Protein AF-A0A537ENE4-F1 (afdb_monomer_lite)

Foldseek 3Di:
DVQPDDDDDDDDDDDPPQLDDDDDDPRCVRDDPPDDDDDDDDDDDDPVCVVVDDDDDFDADSSNHTDDCPDDDVVNVPPPDDDD

Structure (mmCIF, N/CA/C/O backbone):
data_AF-A0A537ENE4-F1
#
_entry.id   AF-A0A537ENE4-F1
#
loop_
_atom_site.group_PDB
_atom_site.id
_atom_site.type_symbol
_atom_site.label_atom_id
_atom_site.label_alt_id
_atom_site.label_comp_id
_atom_site.label_asym_id
_atom_site.label_entity_id
_atom_site.label_seq_id
_atom_site.pdbx_PDB_ins_code
_atom_site.Cartn_x
_atom_site.Cartn_y
_atom_site.Cartn_z
_atom_site.occupancy
_atom_site.B_iso_or_equiv
_atom_site.auth_seq_id
_atom_site.auth_comp_id
_atom_site.auth_asym_id
_atom_site.auth_atom_id
_atom_site.pdbx_PDB_model_num
ATOM 1 N N . ILE A 1 1 ? -8.093 8.630 -0.471 1.00 82.75 1 ILE A N 1
ATOM 2 C CA . ILE A 1 1 ? -9.390 8.876 -1.142 1.00 82.75 1 ILE A CA 1
ATOM 3 C C . ILE A 1 1 ? -10.151 9.922 -0.352 1.00 82.75 1 ILE A C 1
ATOM 5 O O . ILE A 1 1 ? -10.338 11.005 -0.880 1.00 82.75 1 ILE A O 1
ATOM 9 N N . THR A 1 2 ? -10.463 9.659 0.914 1.00 95.69 2 THR A N 1
ATOM 10 C CA . THR A 1 2 ? -11.258 10.552 1.771 1.00 95.69 2 THR A CA 1
ATOM 11 C C . THR A 1 2 ? -10.719 11.982 1.877 1.00 95.69 2 THR A C 1
ATOM 13 O O . THR A 1 2 ? -11.469 12.932 1.686 1.00 95.69 2 THR A O 1
ATOM 16 N N . THR A 1 3 ? -9.418 12.151 2.135 1.00 95.00 3 THR A N 1
ATOM 17 C CA . THR A 1 3 ? -8.821 13.474 2.415 1.00 95.00 3 THR A CA 1
ATOM 18 C C . THR A 1 3 ? -8.176 14.148 1.202 1.00 95.00 3 THR A C 1
ATOM 20 O O . THR A 1 3 ? -7.894 15.340 1.234 1.00 95.00 3 THR A O 1
ATOM 23 N N . GLY A 1 4 ? -7.883 13.393 0.139 1.00 95.88 4 GLY A N 1
ATOM 24 C CA . GLY A 1 4 ? -7.093 13.865 -1.008 1.00 95.88 4 GLY A CA 1
ATOM 25 C C . GLY A 1 4 ? -5.586 14.047 -0.747 1.00 95.88 4 GLY A C 1
ATOM 26 O O . GLY A 1 4 ? -4.839 14.268 -1.702 1.00 95.88 4 GLY A O 1
ATOM 27 N N . ASP A 1 5 ? -5.120 13.905 0.498 1.00 96.56 5 ASP A N 1
ATOM 28 C CA . ASP A 1 5 ? -3.708 14.065 0.857 1.00 96.56 5 ASP A CA 1
ATOM 29 C C . ASP A 1 5 ? -2.807 13.013 0.182 1.00 96.56 5 ASP A C 1
ATOM 31 O O . ASP A 1 5 ? -3.197 11.864 -0.057 1.00 96.56 5 ASP A O 1
ATOM 35 N N . ARG A 1 6 ? -1.563 13.410 -0.116 1.00 96.94 6 ARG A N 1
ATOM 36 C CA . ARG A 1 6 ? -0.549 12.564 -0.764 1.00 96.94 6 ARG A CA 1
ATOM 37 C C . ARG A 1 6 ? 0.772 12.658 -0.015 1.00 96.94 6 ARG A C 1
ATOM 39 O O . ARG A 1 6 ? 1.268 13.752 0.239 1.00 96.94 6 ARG A O 1
ATOM 46 N N . PHE A 1 7 ? 1.358 11.513 0.307 1.00 96.50 7 PHE A N 1
ATOM 47 C CA . PHE A 1 7 ? 2.665 11.422 0.951 1.00 96.50 7 PHE A CA 1
ATOM 48 C C . PHE A 1 7 ? 3.348 10.103 0.582 1.00 96.50 7 PHE A C 1
ATOM 50 O O . PHE A 1 7 ? 2.700 9.169 0.111 1.00 96.50 7 PHE A O 1
ATOM 57 N N . SER A 1 8 ? 4.655 10.033 0.825 1.00 97.31 8 SER A N 1
ATOM 58 C CA . SER A 1 8 ? 5.473 8.839 0.605 1.00 97.31 8 SER A CA 1
ATOM 59 C C . SER A 1 8 ? 6.108 8.408 1.921 1.00 97.31 8 SER A C 1
ATOM 61 O O . SER A 1 8 ? 6.598 9.240 2.681 1.00 97.31 8 SER A O 1
ATOM 63 N N . THR A 1 9 ? 6.090 7.108 2.195 1.00 96.62 9 THR A N 1
ATOM 64 C CA . THR A 1 9 ? 6.726 6.495 3.367 1.00 96.62 9 THR A CA 1
ATOM 65 C C . THR A 1 9 ? 7.061 5.033 3.059 1.00 96.62 9 THR A C 1
ATOM 67 O O . THR A 1 9 ? 6.845 4.571 1.938 1.00 96.62 9 THR A O 1
ATOM 70 N N . TYR A 1 10 ? 7.594 4.305 4.035 1.00 96.69 10 TYR A N 1
ATOM 71 C CA . 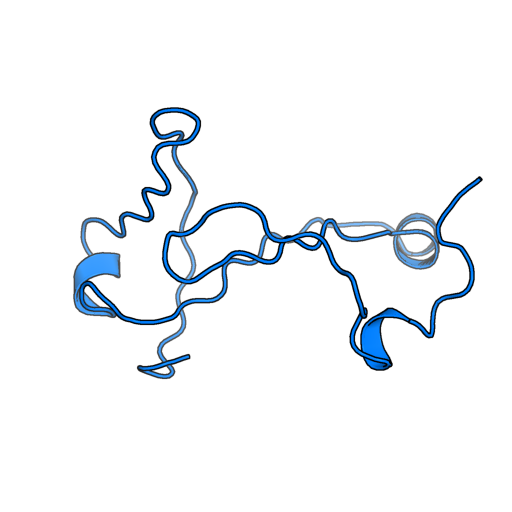TYR A 1 10 ? 7.935 2.890 3.923 1.00 96.69 10 TYR A CA 1
ATOM 72 C C . TYR A 1 10 ? 6.939 2.003 4.682 1.00 96.69 10 TYR A C 1
ATOM 74 O O . TYR A 1 10 ? 6.281 2.440 5.627 1.00 96.69 10 TYR A O 1
ATOM 82 N N . ALA A 1 11 ? 6.825 0.743 4.258 1.00 97.06 11 ALA A N 1
ATOM 83 C CA . ALA A 1 11 ? 5.977 -0.253 4.905 1.00 97.06 11 ALA A CA 1
ATOM 84 C C . ALA A 1 11 ? 6.764 -1.042 5.962 1.00 97.06 11 ALA A C 1
ATOM 86 O O . ALA A 1 11 ? 7.916 -1.412 5.738 1.00 97.06 11 ALA A O 1
ATOM 87 N N . LEU A 1 12 ? 6.113 -1.341 7.086 1.00 96.38 12 LEU A N 1
ATOM 88 C CA . LEU A 1 12 ? 6.605 -2.254 8.117 1.00 96.38 12 LEU A CA 1
ATOM 89 C C . LEU A 1 12 ? 5.672 -3.468 8.216 1.00 96.38 12 LEU A C 1
ATOM 91 O O . LEU A 1 12 ? 4.466 -3.322 7.997 1.00 96.38 12 LEU A O 1
ATOM 95 N N . PRO A 1 13 ? 6.196 -4.666 8.531 1.00 96.75 13 PRO A N 1
ATOM 96 C CA . PRO A 1 13 ? 5.366 -5.847 8.705 1.00 96.75 13 PRO A CA 1
ATOM 97 C C . PRO A 1 13 ? 4.458 -5.701 9.931 1.00 96.75 13 PRO A C 1
ATOM 99 O O . PRO A 1 13 ? 4.873 -5.213 10.980 1.00 96.75 13 PRO A O 1
ATOM 102 N N . ALA A 1 14 ? 3.227 -6.184 9.792 1.00 96.06 14 ALA A N 1
ATOM 103 C CA . ALA A 1 14 ? 2.261 -6.326 10.874 1.00 96.06 14 ALA A CA 1
ATOM 104 C C . ALA A 1 14 ? 1.867 -7.801 11.031 1.00 96.06 14 ALA A C 1
ATOM 106 O O . ALA A 1 14 ? 2.223 -8.651 10.206 1.00 96.06 14 ALA A O 1
ATOM 107 N N . GLU A 1 15 ? 1.112 -8.112 12.083 1.00 97.56 15 GLU A N 1
ATOM 108 C CA . GLU A 1 15 ? 0.616 -9.464 12.318 1.00 97.56 15 GLU A CA 1
ATOM 109 C C . GLU A 1 15 ? -0.184 -9.984 11.110 1.00 97.56 15 GLU A C 1
ATOM 111 O O . GLU A 1 15 ? -1.078 -9.318 10.572 1.00 97.56 15 GLU A O 1
ATOM 116 N N . ARG A 1 16 ? 0.141 -11.201 10.664 1.00 95.56 16 ARG A N 1
ATOM 117 C CA . ARG A 1 16 ? -0.460 -11.814 9.477 1.00 95.56 16 ARG A CA 1
ATOM 118 C C . ARG A 1 16 ? -1.968 -12.014 9.679 1.00 95.56 16 ARG A C 1
ATOM 120 O O . ARG A 1 16 ? -2.383 -12.599 10.669 1.00 95.56 16 ARG A O 1
ATOM 127 N N . ARG A 1 17 ? -2.777 -11.637 8.678 1.00 93.62 17 ARG A N 1
ATOM 128 C CA . ARG A 1 17 ? -4.262 -11.701 8.683 1.00 93.62 17 ARG A CA 1
ATOM 129 C C . ARG A 1 17 ? -4.961 -10.759 9.678 1.00 93.62 17 ARG A C 1
ATOM 131 O O . ARG A 1 17 ? -6.179 -10.836 9.789 1.00 93.62 17 ARG A O 1
ATOM 138 N N . SER A 1 18 ? -4.241 -9.848 10.333 1.00 96.50 18 SER A N 1
ATOM 139 C CA . SER A 1 18 ? -4.847 -8.861 11.242 1.00 96.50 18 SER A CA 1
ATOM 140 C C . SER A 1 18 ? -5.726 -7.822 10.532 1.00 96.50 18 SER A C 1
ATOM 142 O O . SER A 1 18 ? -6.635 -7.272 11.143 1.00 96.50 18 SER A O 1
ATOM 144 N N . GLY A 1 19 ? -5.457 -7.536 9.251 1.00 94.88 19 GLY A N 1
ATOM 145 C CA . GLY A 1 19 ? -6.101 -6.433 8.525 1.00 94.88 19 GLY A CA 1
ATOM 146 C C . GLY A 1 19 ? -5.625 -5.047 8.981 1.00 94.88 19 GLY A C 1
ATOM 147 O O . GLY A 1 19 ? -6.219 -4.037 8.610 1.00 94.88 19 GLY A O 1
ATOM 148 N N . VAL A 1 20 ? -4.563 -4.974 9.789 1.00 96.00 20 VAL A N 1
ATOM 149 C CA . VAL A 1 20 ? -4.047 -3.706 10.309 1.00 96.00 20 VAL A CA 1
ATOM 150 C C . VAL A 1 20 ? -3.405 -2.886 9.195 1.00 96.00 20 VAL A C 1
ATOM 152 O O . VAL A 1 20 ? -2.476 -3.335 8.526 1.00 96.00 20 VAL A O 1
ATOM 155 N N . ILE A 1 21 ? -3.869 -1.645 9.074 1.00 96.62 21 ILE A N 1
ATOM 156 C CA . ILE A 1 21 ? -3.221 -0.563 8.337 1.00 96.62 21 ILE A CA 1
ATOM 157 C C . ILE A 1 21 ? -3.020 0.576 9.334 1.00 96.62 21 ILE A C 1
ATOM 159 O O . ILE A 1 21 ? -3.984 1.204 9.766 1.00 96.62 21 ILE A O 1
ATOM 163 N N . ALA A 1 22 ? -1.771 0.806 9.733 1.00 95.44 22 ALA A N 1
ATOM 164 C CA . ALA A 1 22 ? -1.417 1.813 10.727 1.00 95.44 22 ALA A CA 1
ATOM 165 C C . ALA A 1 22 ? -0.470 2.849 10.118 1.00 95.44 22 ALA A C 1
ATOM 167 O O . ALA A 1 22 ? 0.620 2.516 9.649 1.00 95.44 22 ALA A O 1
ATOM 168 N N . LEU A 1 23 ? -0.894 4.111 10.140 1.00 96.00 23 LEU A N 1
ATOM 169 C CA . LEU A 1 23 ? -0.073 5.251 9.754 1.00 96.00 23 LEU A CA 1
ATOM 170 C C . LEU A 1 23 ? 0.423 5.940 11.021 1.00 96.00 23 LEU A C 1
ATOM 172 O O . LEU A 1 23 ? -0.367 6.426 11.823 1.00 96.00 23 LEU A O 1
ATOM 176 N N . ASN A 1 24 ? 1.742 5.958 11.194 1.00 93.38 24 ASN A N 1
ATOM 177 C CA . ASN A 1 24 ? 2.395 6.425 12.413 1.00 93.38 24 ASN A CA 1
ATOM 178 C C . ASN A 1 24 ? 3.110 7.766 12.194 1.00 93.38 24 ASN A C 1
ATOM 180 O O . ASN A 1 24 ? 3.410 8.166 11.064 1.00 93.38 24 ASN A O 1
ATOM 184 N N . GLY A 1 25 ? 3.426 8.451 13.295 1.00 95.12 25 GLY A N 1
ATOM 185 C CA . GLY A 1 25 ? 4.237 9.670 13.283 1.00 95.12 25 GLY A CA 1
ATOM 186 C C . GLY A 1 25 ? 3.636 10.777 12.413 1.00 95.12 25 GLY A C 1
ATOM 187 O O . GLY A 1 25 ? 2.444 11.067 12.490 1.00 95.12 25 GLY A O 1
ATOM 188 N N . ALA A 1 26 ? 4.454 11.402 11.563 1.00 95.12 26 ALA A N 1
ATOM 189 C CA . ALA A 1 26 ? 4.016 12.510 10.712 1.00 95.12 26 ALA A CA 1
ATOM 190 C C . ALA A 1 26 ? 2.876 12.133 9.745 1.00 95.12 26 ALA A C 1
ATOM 192 O O . ALA A 1 26 ? 2.041 12.985 9.444 1.00 95.12 26 ALA A O 1
ATOM 193 N N . ALA A 1 27 ? 2.805 10.871 9.301 1.00 94.88 27 ALA A N 1
ATOM 194 C CA . ALA A 1 27 ? 1.734 10.396 8.424 1.00 94.88 27 ALA A CA 1
ATOM 195 C C . ALA A 1 27 ? 0.370 10.365 9.134 1.00 94.88 27 ALA A C 1
ATOM 197 O O . ALA A 1 27 ? -0.645 10.648 8.506 1.00 94.88 27 ALA A O 1
ATOM 198 N N . ALA A 1 28 ? 0.342 10.125 10.452 1.00 94.94 28 ALA A N 1
ATOM 199 C CA . ALA A 1 28 ? -0.889 10.141 11.249 1.00 94.94 28 ALA A CA 1
ATOM 200 C C . ALA A 1 28 ? -1.574 11.520 11.273 1.00 94.94 28 ALA A C 1
ATOM 202 O O . ALA A 1 28 ? -2.758 11.622 11.562 1.00 94.94 28 ALA A O 1
ATOM 203 N N . ARG A 1 29 ? -0.848 12.600 10.950 1.00 94.81 29 ARG A N 1
ATOM 204 C CA . ARG A 1 29 ? -1.407 13.962 10.873 1.00 94.81 29 ARG A CA 1
ATOM 205 C C . ARG A 1 29 ? -2.174 14.237 9.574 1.00 94.81 29 ARG A C 1
ATOM 207 O O . ARG A 1 29 ? -2.737 15.318 9.438 1.00 94.81 29 ARG A O 1
ATOM 214 N N . LYS A 1 30 ? -2.127 13.317 8.606 1.00 94.69 30 LYS A N 1
ATOM 215 C CA . LYS A 1 30 ? -2.682 13.460 7.245 1.00 94.69 30 LYS A CA 1
ATOM 216 C C . LYS A 1 30 ? -3.942 12.625 7.002 1.00 94.69 30 L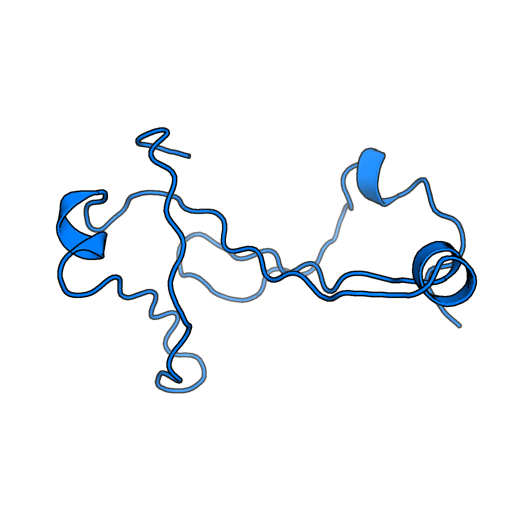YS A C 1
ATOM 218 O O . LYS A 1 30 ? -4.558 12.719 5.946 1.00 94.69 30 LYS A O 1
ATOM 223 N N . VAL A 1 31 ? -4.289 11.778 7.965 1.00 95.31 31 VAL A N 1
ATOM 224 C CA . VAL A 1 31 ? -5.399 10.825 7.898 1.00 95.31 31 VAL A CA 1
ATOM 225 C C . VAL A 1 31 ? -6.000 10.639 9.287 1.00 95.31 31 VAL A C 1
ATOM 227 O O . VAL A 1 31 ? -5.378 11.000 10.285 1.00 95.31 31 VAL A O 1
ATOM 230 N N . GLN A 1 32 ? -7.176 10.035 9.363 1.00 95.50 32 GLN A N 1
ATOM 231 C CA . GLN A 1 32 ? -7.811 9.565 10.590 1.00 95.50 32 GLN A CA 1
ATOM 232 C C . GLN A 1 32 ? -8.196 8.080 10.463 1.00 95.50 32 GLN A C 1
ATOM 234 O O . GLN A 1 32 ? -8.353 7.575 9.348 1.00 95.50 32 GLN A O 1
ATOM 239 N N . PRO A 1 33 ? -8.351 7.341 11.582 1.00 94.56 33 PRO A N 1
ATOM 240 C CA . PRO A 1 33 ? -8.922 5.998 11.542 1.00 94.56 33 PRO A CA 1
ATOM 241 C C . PRO A 1 33 ? -10.275 5.992 10.818 1.00 94.56 33 PRO A C 1
ATOM 243 O O . PRO A 1 33 ? -11.155 6.784 11.142 1.00 94.56 33 PRO A O 1
ATOM 246 N N . GLY A 1 34 ? -10.432 5.089 9.848 1.00 93.56 34 GLY A N 1
ATOM 247 C CA . GLY A 1 34 ? -11.620 5.001 8.991 1.00 93.56 34 GLY A CA 1
ATOM 248 C C . GLY A 1 34 ? -11.467 5.663 7.619 1.00 93.56 34 GLY A C 1
ATOM 249 O O . GLY A 1 34 ? -12.274 5.387 6.736 1.00 93.56 34 GLY A O 1
ATOM 250 N N . ASP A 1 35 ? -10.423 6.467 7.397 1.00 96.25 35 ASP A N 1
ATOM 251 C CA . ASP A 1 35 ? -10.142 7.009 6.068 1.00 96.25 35 ASP A CA 1
ATOM 252 C C . ASP A 1 35 ? -9.736 5.913 5.076 1.00 96.25 35 ASP A C 1
ATOM 254 O O . ASP A 1 35 ? -8.899 5.051 5.359 1.00 96.25 35 ASP A O 1
ATOM 258 N N . GLU A 1 36 ? -10.260 6.011 3.856 1.00 96.81 36 GLU A N 1
ATOM 259 C CA . GLU A 1 36 ? -9.863 5.149 2.753 1.00 96.81 36 GL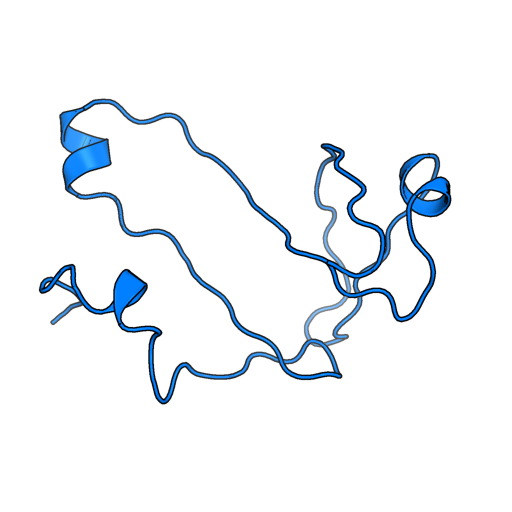U A CA 1
ATOM 260 C C . GLU A 1 36 ? -8.593 5.680 2.082 1.00 96.81 36 GLU A C 1
ATOM 262 O O . GLU A 1 36 ? -8.517 6.829 1.611 1.00 96.81 36 GLU A O 1
ATOM 267 N N . ILE A 1 37 ? -7.596 4.806 1.961 1.00 96.25 37 ILE A N 1
ATOM 268 C CA . ILE A 1 37 ? -6.305 5.110 1.341 1.00 96.25 37 ILE A CA 1
ATOM 269 C C . ILE A 1 37 ? -5.981 4.133 0.208 1.00 96.25 37 ILE A C 1
ATOM 271 O O . ILE A 1 37 ? -6.511 3.029 0.137 1.00 96.25 37 ILE A O 1
ATOM 275 N N . ILE A 1 38 ? -5.076 4.550 -0.678 1.00 96.75 38 ILE A N 1
ATOM 276 C CA . ILE A 1 38 ? -4.492 3.698 -1.719 1.00 96.75 38 ILE A CA 1
ATOM 277 C C . ILE A 1 38 ? -2.997 3.604 -1.429 1.00 96.75 38 ILE A C 1
ATOM 279 O O . ILE A 1 38 ? -2.336 4.633 -1.288 1.00 96.75 38 ILE A O 1
ATOM 283 N N . ILE A 1 39 ? -2.467 2.383 -1.358 1.00 97.06 39 ILE A N 1
ATOM 284 C CA . ILE A 1 39 ? -1.035 2.130 -1.172 1.00 97.06 39 ILE A CA 1
ATOM 285 C C . ILE A 1 39 ? -0.444 1.701 -2.514 1.00 97.06 39 ILE A C 1
ATOM 287 O O . ILE A 1 39 ? -0.914 0.746 -3.130 1.00 97.06 39 ILE A O 1
ATOM 291 N N . THR A 1 40 ? 0.601 2.395 -2.959 1.00 97.06 40 THR A N 1
ATOM 292 C CA . THR A 1 40 ? 1.313 2.091 -4.206 1.00 97.06 40 THR A CA 1
ATOM 293 C C . THR A 1 40 ? 2.795 1.894 -3.937 1.00 97.06 40 THR A C 1
ATOM 295 O O . THR A 1 40 ? 3.398 2.681 -3.210 1.00 97.06 40 THR A O 1
ATOM 298 N N . ALA A 1 41 ? 3.386 0.892 -4.580 1.00 96.88 41 ALA A N 1
ATOM 299 C CA . ALA A 1 41 ? 4.827 0.700 -4.640 1.00 96.88 41 ALA A CA 1
ATOM 300 C C . ALA A 1 41 ? 5.274 0.735 -6.104 1.00 96.88 41 ALA A C 1
ATOM 302 O O . ALA A 1 41 ? 4.552 0.273 -6.990 1.00 96.88 41 ALA A O 1
ATOM 303 N N . PHE A 1 42 ? 6.459 1.286 -6.342 1.00 95.56 42 PHE A N 1
ATOM 304 C CA . PHE A 1 42 ? 7.024 1.468 -7.673 1.00 95.56 42 PHE A CA 1
ATOM 305 C C . PHE A 1 42 ? 8.333 0.702 -7.790 1.00 95.56 42 PHE A C 1
ATOM 307 O O . PHE A 1 42 ? 9.041 0.510 -6.801 1.00 95.56 42 PHE A O 1
ATOM 314 N N . VAL A 1 43 ? 8.648 0.281 -9.009 1.00 95.88 43 VAL A N 1
ATOM 315 C CA . VAL A 1 43 ? 9.918 -0.355 -9.347 1.00 95.88 43 VAL A CA 1
ATOM 316 C C . VAL A 1 43 ? 10.450 0.316 -10.609 1.00 95.88 43 VAL A C 1
ATOM 318 O O . VAL A 1 43 ? 9.665 0.703 -11.478 1.00 95.88 43 VAL A O 1
ATOM 321 N N . SER A 1 44 ? 11.765 0.468 -10.702 1.00 96.94 44 SER A N 1
ATOM 322 C CA . SER A 1 44 ? 12.413 0.918 -11.932 1.00 96.94 44 SER A CA 1
ATOM 323 C C . SER A 1 44 ? 12.667 -0.289 -12.821 1.00 96.94 44 SER A C 1
ATOM 325 O O . SER A 1 44 ? 13.219 -1.282 -12.354 1.00 96.94 44 SER A O 1
ATOM 327 N N . LEU A 1 45 ? 12.271 -0.187 -14.084 1.00 95.50 45 LEU A N 1
ATOM 328 C CA . LEU A 1 45 ? 12.451 -1.214 -15.105 1.00 95.50 45 LEU A CA 1
ATOM 329 C C . LEU A 1 45 ? 13.089 -0.577 -16.330 1.00 95.50 45 LEU A C 1
ATOM 331 O O . LEU A 1 45 ? 12.874 0.609 -16.597 1.00 95.50 45 LEU A O 1
ATOM 335 N N . ASN A 1 46 ? 13.830 -1.367 -17.097 1.00 97.38 46 ASN A N 1
ATOM 336 C CA . ASN A 1 46 ? 14.151 -0.964 -18.459 1.00 97.38 46 ASN A CA 1
ATOM 337 C C . ASN A 1 46 ? 12.918 -1.102 -19.371 1.00 97.38 46 ASN A C 1
ATOM 339 O O . ASN A 1 46 ? 11.899 -1.684 -18.999 1.00 97.38 46 ASN A O 1
ATOM 343 N N . GLU A 1 47 ? 13.006 -0.559 -20.583 1.00 95.75 47 GLU A N 1
ATOM 344 C CA . GLU A 1 47 ? 11.892 -0.534 -21.537 1.00 95.75 47 GLU A CA 1
ATOM 345 C C . GLU A 1 47 ? 11.341 -1.936 -21.849 1.00 95.75 47 GLU A C 1
ATOM 347 O O . GLU A 1 47 ? 10.135 -2.163 -21.751 1.00 95.75 47 GLU A O 1
ATOM 352 N N . LYS A 1 48 ? 12.224 -2.909 -22.113 1.00 95.12 48 LYS A N 1
ATOM 353 C CA . LYS A 1 48 ? 11.832 -4.292 -22.438 1.00 95.12 48 LYS A CA 1
ATOM 354 C C . LYS A 1 48 ? 11.130 -4.988 -21.270 1.00 95.12 48 LYS A C 1
ATOM 356 O O . LYS A 1 48 ? 10.182 -5.748 -21.471 1.00 95.12 48 LYS A O 1
ATOM 361 N N . GLU A 1 49 ? 11.592 -4.739 -20.04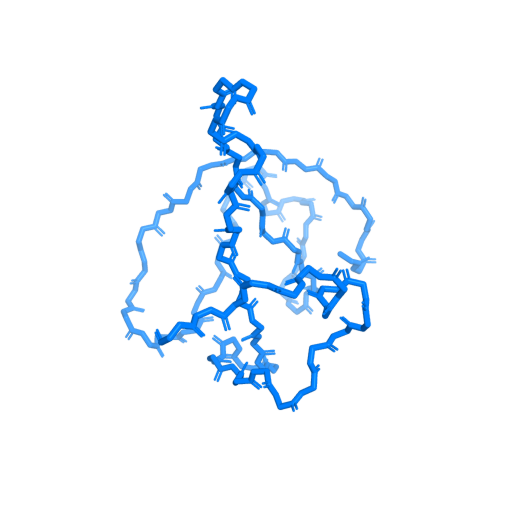8 1.00 93.81 49 GLU A N 1
ATOM 362 C CA . GLU A 1 49 ? 10.960 -5.232 -18.822 1.00 93.81 49 GLU A CA 1
ATOM 363 C C . GLU A 1 49 ? 9.594 -4.571 -18.592 1.00 93.81 49 GLU A C 1
ATOM 365 O O . GLU A 1 49 ? 8.634 -5.252 -18.230 1.00 93.81 49 GLU A O 1
ATOM 370 N N . ALA A 1 50 ? 9.483 -3.263 -18.838 1.00 92.31 50 ALA A N 1
ATOM 371 C CA . ALA A 1 50 ? 8.256 -2.496 -18.644 1.00 92.31 50 ALA A CA 1
ATOM 372 C C . ALA A 1 50 ? 7.126 -2.922 -19.597 1.00 92.31 50 ALA A C 1
ATOM 374 O O . ALA A 1 50 ? 5.963 -2.952 -19.187 1.00 92.31 50 ALA A O 1
ATOM 375 N N . GLU A 1 51 ? 7.448 -3.306 -20.837 1.00 90.81 51 GLU A N 1
ATOM 376 C CA . GLU A 1 51 ? 6.482 -3.857 -21.803 1.00 90.81 51 GLU A CA 1
ATOM 377 C C . GLU A 1 51 ? 5.757 -5.102 -21.270 1.00 90.81 51 GLU A C 1
ATOM 379 O O . GLU A 1 51 ? 4.565 -5.297 -21.522 1.00 90.81 51 GLU A O 1
ATOM 384 N N . HIS A 1 52 ? 6.475 -5.924 -20.504 1.00 90.25 52 HIS A N 1
ATOM 385 C CA . HIS A 1 52 ? 6.003 -7.210 -19.992 1.00 90.25 52 HIS A CA 1
ATOM 386 C C . HIS A 1 52 ? 5.652 -7.169 -18.499 1.00 90.25 52 HIS A C 1
ATOM 388 O O . HIS A 1 52 ? 5.286 -8.193 -17.918 1.00 90.25 52 HIS A O 1
ATOM 394 N N . TRP A 1 53 ? 5.746 -6.001 -17.861 1.00 90.56 53 TRP A N 1
ATOM 395 C CA . TRP A 1 53 ? 5.495 -5.861 -16.435 1.00 90.56 53 TRP A CA 1
ATOM 396 C C . TRP A 1 53 ? 4.020 -6.070 -16.095 1.00 90.56 53 TRP A C 1
ATOM 398 O O . TRP A 1 53 ? 3.131 -5.404 -16.634 1.00 90.56 53 TRP A O 1
ATOM 408 N N . ASN A 1 54 ? 3.772 -6.957 -15.131 1.00 87.19 54 ASN A N 1
ATOM 409 C CA . ASN A 1 54 ? 2.447 -7.192 -14.578 1.00 87.19 54 ASN A CA 1
ATOM 410 C C . ASN A 1 54 ? 2.404 -6.752 -13.104 1.00 87.19 54 ASN A C 1
ATOM 412 O O . ASN A 1 54 ? 2.978 -7.434 -12.247 1.00 87.19 54 ASN A O 1
ATOM 416 N N . PRO A 1 55 ? 1.747 -5.627 -12.774 1.00 89.31 55 PRO A N 1
ATOM 417 C CA . PRO A 1 55 ? 1.661 -5.166 -11.399 1.00 89.31 55 PRO A CA 1
ATOM 418 C C . PRO A 1 55 ? 0.803 -6.114 -10.559 1.00 89.31 55 PRO A C 1
ATOM 420 O O . PRO A 1 55 ? -0.228 -6.625 -10.999 1.00 89.31 55 PRO A O 1
ATOM 423 N N . LYS A 1 56 ? 1.191 -6.299 -9.297 1.00 89.19 56 LYS A N 1
ATOM 424 C CA . LYS A 1 56 ? 0.337 -6.975 -8.319 1.00 89.19 56 LYS A CA 1
ATOM 425 C C . LYS A 1 56 ? -0.741 -6.005 -7.860 1.00 89.19 56 LYS A C 1
ATOM 427 O O . LYS A 1 56 ? -0.431 -4.975 -7.266 1.00 89.19 56 LYS A O 1
ATOM 432 N N . ILE A 1 57 ? -1.996 -6.350 -8.128 1.00 89.88 57 ILE A N 1
ATOM 433 C CA . ILE A 1 57 ? -3.156 -5.547 -7.746 1.00 89.88 57 ILE A CA 1
ATOM 434 C C . ILE A 1 57 ? -3.939 -6.319 -6.691 1.00 89.88 57 ILE A C 1
ATOM 436 O O . ILE A 1 57 ? -4.346 -7.457 -6.917 1.00 89.88 57 ILE A O 1
ATOM 440 N N . VAL A 1 58 ? -4.125 -5.697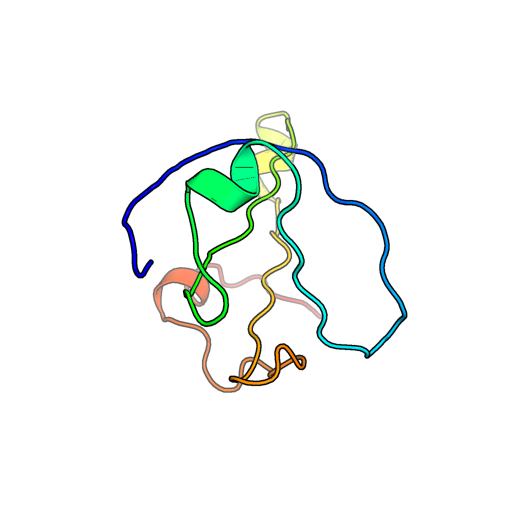 -5.531 1.00 91.06 58 VAL A N 1
ATOM 441 C CA . VAL A 1 58 ? -4.818 -6.287 -4.387 1.00 91.06 58 VAL A CA 1
ATOM 442 C C . VAL A 1 58 ? -6.018 -5.418 -4.053 1.00 91.06 58 VAL A C 1
ATOM 444 O O . VAL A 1 58 ? -5.866 -4.233 -3.773 1.00 91.06 58 VAL A O 1
ATOM 447 N N . PHE A 1 59 ? -7.198 -6.029 -4.073 1.00 92.25 59 PHE A N 1
ATOM 448 C CA . PHE A 1 59 ? -8.419 -5.430 -3.553 1.00 92.25 59 PHE A CA 1
ATOM 449 C C . PHE A 1 59 ? -8.725 -6.025 -2.188 1.00 92.25 59 PHE A C 1
ATOM 451 O O . PHE A 1 59 ? -8.426 -7.195 -1.921 1.00 92.25 59 PHE A O 1
A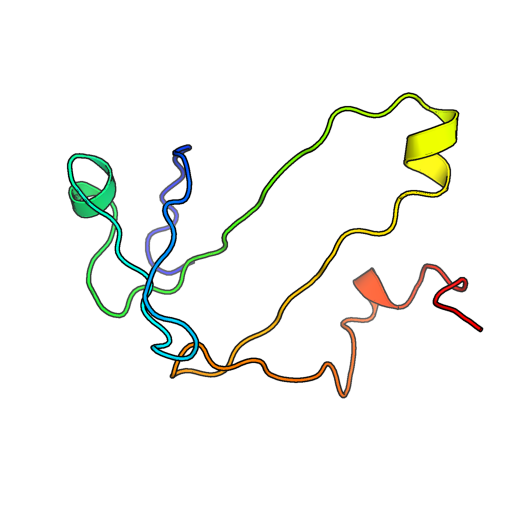TOM 458 N N . VAL A 1 60 ? -9.328 -5.211 -1.332 1.00 94.25 60 VAL A N 1
ATOM 459 C CA . VAL A 1 60 ? -9.734 -5.617 0.007 1.00 94.25 60 VAL A CA 1
ATOM 460 C C . VAL A 1 60 ? -11.185 -5.238 0.279 1.00 94.25 60 VAL A C 1
ATOM 462 O O . VAL A 1 60 ? -11.766 -4.427 -0.443 1.00 94.25 60 VAL A O 1
ATOM 465 N N . ASP A 1 61 ? -11.780 -5.888 1.273 1.00 93.69 61 ASP A N 1
ATOM 466 C CA . ASP A 1 61 ? -13.064 -5.497 1.854 1.00 93.69 61 ASP A CA 1
ATOM 467 C C . ASP A 1 61 ? -12.897 -4.385 2.909 1.00 93.69 61 ASP A C 1
ATOM 469 O O . ASP A 1 61 ? -11.786 -3.942 3.209 1.00 93.69 61 ASP A O 1
ATOM 473 N N . GLU A 1 62 ? -14.007 -3.954 3.506 1.00 94.00 62 GLU A N 1
ATOM 474 C CA . GLU A 1 62 ? -14.059 -2.948 4.575 1.00 94.00 62 GLU A CA 1
ATOM 475 C C . GLU A 1 62 ? -13.320 -3.354 5.866 1.00 94.00 62 GLU A C 1
ATOM 477 O O . GLU A 1 62 ? -13.138 -2.541 6.770 1.00 94.00 62 GLU A O 1
ATOM 482 N N . LYS A 1 63 ? -12.879 -4.614 5.966 1.00 94.88 63 LYS A N 1
ATOM 483 C CA . LYS A 1 63 ? -12.073 -5.156 7.069 1.00 94.88 63 LYS A CA 1
ATOM 484 C C . LYS A 1 63 ? -10.626 -5.417 6.644 1.00 94.88 63 LYS A C 1
ATOM 486 O O . LYS A 1 63 ? -9.917 -6.156 7.332 1.00 94.88 63 LYS A O 1
ATOM 491 N N . ASN A 1 64 ? -10.185 -4.839 5.524 1.00 96.38 64 ASN A N 1
ATOM 492 C CA . ASN A 1 64 ? -8.857 -5.012 4.936 1.00 96.38 64 ASN A CA 1
ATOM 493 C C . ASN A 1 64 ? -8.497 -6.479 4.629 1.00 96.38 64 ASN A C 1
ATOM 495 O O . ASN A 1 64 ? -7.322 -6.859 4.626 1.00 96.38 64 ASN A O 1
ATOM 499 N N . ARG A 1 65 ? -9.492 -7.334 4.373 1.00 94.88 65 ARG A N 1
ATOM 500 C CA . ARG A 1 65 ? -9.277 -8.731 3.977 1.00 94.88 65 ARG A CA 1
ATOM 501 C C . ARG A 1 65 ? -9.250 -8.832 2.465 1.00 94.88 65 ARG A C 1
ATOM 503 O O . ARG A 1 65 ? -9.986 -8.132 1.780 1.00 94.88 65 ARG A O 1
ATOM 510 N N . PHE A 1 66 ? -8.416 -9.729 1.945 1.00 91.00 66 PHE A N 1
ATOM 511 C CA . PHE A 1 66 ? -8.296 -9.948 0.506 1.00 91.00 66 PHE A CA 1
ATOM 512 C C . PHE A 1 66 ? -9.654 -10.263 -0.130 1.00 91.00 66 PHE A C 1
ATOM 514 O O . PHE A 1 66 ? -10.323 -11.221 0.261 1.00 91.00 66 PHE A O 1
ATOM 521 N N . LYS A 1 67 ? -10.012 -9.488 -1.153 1.00 89.31 67 LYS A N 1
ATOM 522 C CA . LYS A 1 67 ? -11.205 -9.687 -1.967 1.00 89.31 67 LYS A CA 1
ATOM 523 C C . LYS A 1 67 ? -10.774 -10.081 -3.382 1.00 89.31 67 LYS A C 1
ATOM 525 O O . LYS A 1 67 ? -10.187 -9.251 -4.082 1.00 89.31 67 LYS A O 1
ATOM 530 N N . PRO A 1 68 ? -11.047 -11.322 -3.826 1.00 78.94 68 PRO A N 1
ATOM 531 C CA . PRO A 1 68 ? -10.748 -11.742 -5.187 1.00 78.94 68 PRO A CA 1
ATOM 532 C C . PRO A 1 68 ? -11.431 -10.833 -6.210 1.00 78.94 68 PRO A C 1
ATOM 534 O O . PRO A 1 68 ? -12.587 -10.435 -6.043 1.00 78.94 68 PRO A O 1
ATOM 537 N N . LEU A 1 69 ? -10.725 -10.542 -7.300 1.00 69.50 69 LEU A N 1
ATOM 538 C CA . LEU A 1 69 ? -11.299 -9.863 -8.454 1.00 69.50 69 LEU A CA 1
ATOM 539 C C . LEU A 1 69 ? -12.276 -10.806 -9.158 1.00 69.50 69 LEU A C 1
ATOM 541 O O . LEU A 1 69 ? -11.869 -11.626 -9.972 1.00 69.50 69 LEU A O 1
ATOM 545 N N . THR A 1 70 ? -13.569 -10.693 -8.857 1.00 64.50 70 THR A N 1
ATOM 546 C CA . THR A 1 70 ? -14.609 -11.377 -9.644 1.00 64.50 70 THR A CA 1
ATOM 547 C C . THR A 1 70 ? -14.878 -10.648 -10.961 1.00 64.50 70 THR A C 1
ATOM 549 O O . THR A 1 70 ? -15.248 -11.278 -11.943 1.00 64.50 70 THR A O 1
ATOM 552 N N . HIS A 1 71 ? -14.631 -9.332 -11.001 1.00 54.41 71 HIS A N 1
ATOM 553 C CA . HIS A 1 71 ? -14.736 -8.486 -12.189 1.00 54.41 71 HIS A CA 1
ATOM 554 C C . HIS A 1 71 ? -13.619 -7.437 -12.156 1.00 54.41 71 HIS A C 1
ATOM 556 O O . HIS A 1 71 ? -13.703 -6.450 -11.424 1.00 54.41 71 HIS A O 1
ATOM 562 N N . ALA A 1 72 ? -12.543 -7.648 -12.917 1.00 54.94 72 ALA A N 1
ATOM 563 C CA . ALA A 1 72 ? -11.516 -6.623 -13.069 1.00 54.94 72 ALA A CA 1
ATOM 564 C C . ALA A 1 72 ? -12.125 -5.399 -13.787 1.00 54.94 72 ALA A C 1
ATOM 566 O O . ALA A 1 72 ? -12.775 -5.576 -14.823 1.00 54.94 72 ALA A O 1
ATOM 567 N N . PRO A 1 73 ? -11.918 -4.161 -13.293 1.00 54.78 73 PRO A N 1
ATOM 568 C CA . PRO A 1 73 ? -12.244 -2.953 -14.041 1.00 54.78 73 PRO A CA 1
ATOM 569 C C . PRO A 1 73 ? -11.729 -3.074 -15.477 1.00 54.78 73 PRO A C 1
ATOM 571 O O . PRO A 1 73 ? -10.592 -3.490 -15.689 1.00 54.78 73 PRO A O 1
ATOM 574 N N . ARG A 1 74 ? -12.541 -2.698 -16.472 1.00 50.88 74 ARG A N 1
ATOM 575 C CA . ARG A 1 74 ? -12.216 -2.833 -17.909 1.00 50.88 74 ARG A CA 1
ATOM 576 C C . ARG A 1 74 ? -10.844 -2.243 -18.290 1.00 50.88 74 ARG A C 1
ATOM 578 O O . ARG A 1 74 ? -10.197 -2.725 -19.212 1.00 50.88 74 ARG A O 1
ATOM 585 N N . VAL A 1 75 ? -10.389 -1.242 -17.531 1.00 54.69 75 VAL A N 1
ATOM 586 C CA . VAL A 1 75 ? -9.064 -0.604 -17.629 1.00 54.69 75 VAL A CA 1
ATOM 587 C C . VAL A 1 75 ? -7.915 -1.572 -17.301 1.00 54.69 75 VAL A C 1
ATOM 589 O O . VAL A 1 75 ? -6.864 -1.506 -17.929 1.00 54.69 75 VAL A O 1
ATOM 592 N N . LEU A 1 76 ? -8.125 -2.506 -16.371 1.00 57.22 76 LEU A N 1
ATOM 593 C CA . LEU A 1 76 ? -7.194 -3.589 -16.037 1.00 57.22 76 LEU A CA 1
ATOM 594 C C . LEU A 1 76 ? -7.384 -4.824 -16.940 1.00 57.22 76 LEU A C 1
ATOM 596 O O . LEU A 1 76 ? -6.441 -5.579 -17.148 1.00 57.22 76 LEU A O 1
ATOM 600 N N . ALA A 1 77 ? -8.579 -5.014 -17.512 1.00 50.91 77 ALA A N 1
ATOM 601 C CA . ALA A 1 77 ? -8.916 -6.166 -18.357 1.00 50.91 77 ALA A CA 1
ATOM 602 C C . ALA A 1 77 ? -8.354 -6.098 -19.795 1.00 50.91 77 ALA A C 1
ATOM 604 O O . ALA A 1 77 ? -8.279 -7.116 -20.481 1.00 50.91 77 ALA A O 1
ATOM 605 N N . ASN A 1 78 ? -7.943 -4.918 -20.274 1.00 48.59 78 ASN A N 1
ATOM 606 C CA . ASN A 1 78 ? -7.532 -4.718 -21.671 1.00 48.59 78 ASN A CA 1
ATOM 607 C C . ASN A 1 78 ? -6.070 -5.085 -22.003 1.00 48.59 78 ASN A C 1
ATOM 609 O O . ASN A 1 78 ? -5.620 -4.832 -23.119 1.00 48.59 78 ASN A O 1
ATOM 613 N N . ARG A 1 79 ? -5.332 -5.749 -21.105 1.00 54.00 79 ARG A N 1
ATOM 614 C CA . ARG A 1 79 ? -4.034 -6.370 -21.430 1.00 54.00 79 ARG A CA 1
ATOM 615 C C . ARG A 1 79 ? -4.195 -7.891 -21.459 1.00 54.00 79 ARG A C 1
ATOM 617 O O . ARG A 1 79 ? -3.968 -8.569 -20.466 1.00 54.00 79 ARG A O 1
ATOM 624 N N . ARG A 1 80 ? -4.634 -8.416 -22.612 1.00 42.34 80 ARG A N 1
ATOM 625 C CA . ARG A 1 80 ? -4.906 -9.840 -22.923 1.00 42.34 80 ARG A CA 1
ATOM 626 C C . ARG A 1 80 ? -3.669 -10.762 -22.851 1.00 42.34 80 ARG A C 1
ATOM 628 O O . ARG A 1 80 ? -3.371 -11.457 -23.816 1.00 42.34 80 ARG A O 1
ATOM 635 N N . LYS A 1 81 ? -2.950 -10.784 -21.729 1.00 42.28 81 LYS A N 1
ATOM 636 C CA . LYS A 1 81 ? -1.931 -11.793 -21.390 1.00 42.28 81 LYS A CA 1
ATOM 637 C C . LYS A 1 81 ? -1.851 -11.991 -19.870 1.00 42.28 81 LYS A C 1
ATOM 639 O O . LYS A 1 81 ? -0.789 -11.855 -19.275 1.00 42.28 81 LYS A O 1
ATOM 644 N N . LEU A 1 82 ? -2.979 -12.284 -19.227 1.00 48.44 82 LEU A N 1
ATOM 645 C CA . LEU A 1 82 ? -2.985 -12.803 -17.858 1.00 48.44 82 LEU A CA 1
ATOM 646 C C . LEU A 1 82 ? -3.152 -14.331 -17.928 1.00 48.44 82 LEU A C 1
ATOM 648 O O . LEU A 1 82 ? -4.272 -14.817 -18.045 1.00 48.44 82 LEU A O 1
ATOM 652 N N . THR A 1 83 ? -1.982 -14.995 -17.890 1.00 38.28 83 THR A N 1
ATOM 653 C CA . THR A 1 83 ? -1.653 -16.405 -17.544 1.00 38.28 83 THR A CA 1
ATOM 654 C C . THR A 1 83 ? -2.067 -17.549 -18.492 1.00 38.28 83 THR A C 1
ATOM 656 O O . THR A 1 83 ? -3.180 -17.537 -19.012 1.00 38.28 83 THR A O 1
ATOM 659 N N . PRO A 1 84 ? -1.222 -18.587 -18.679 1.00 38.53 84 PRO A N 1
ATOM 660 C CA . PRO A 1 84 ? -1.624 -19.960 -18.388 1.00 38.53 84 PRO A CA 1
ATOM 661 C C . PRO A 1 84 ? -1.640 -20.223 -16.875 1.00 38.53 84 PRO A C 1
ATOM 663 O O . PRO A 1 84 ? -0.708 -19.749 -16.180 1.00 38.53 84 PRO A O 1
#

Sequence (84 aa):
ITTGDRFSTYALPAERRSGVIALNGAAARKVQPGDEIIITAFVSLNEKEAEHWNPKIVFVDEKNRFKPLTHAPRVLANRRKLTP

Radius of gyration: 15.78 Å; chains: 1; bounding box: 29×34×36 Å

pLDDT: mean 86.16, std 17.45, range [38.28, 97.56]

Secondary structure (DSSP, 8-state):
--S------------TTS------GGGGGS--TT------------HHHHHT-------B-TTS-B---SS--HHHHTS-----